Protein AF-A0A229VUY4-F1 (afdb_monomer_lite)

Secondary structure (DSSP, 8-state):
-----------EEEETTEEEEHHHH-GGGTTGGGS-HHHHHHHHHHHHHHHHHHHHHHHH--

Sequence (62 aa):
MASAMHDTGTVTAETADGPVDISSEFPRLAGLDGHSFDEQIAAYRSVLDQLKAELDGLRVES

Organism: NCBI:txid1984871

pLDDT: mean 78.91, std 16.79, range [38.91, 95.25]

Radius of gyration: 15.39 Å; chains: 1; bounding box: 46×17×40 Å

Foldseek 3Di:
DDPPPPPPDQDWDQDPVGIDRVCVVQVLLPPCPPDDPVVNVVSVVVVVVVVVVVVVVVVVVD

Structure (mmCIF, N/CA/C/O backbone):
data_AF-A0A229VUY4-F1
#
_entry.id   AF-A0A229VUY4-F1
#
loop_
_atom_site.group_PDB
_atom_site.id
_atom_site.type_symbol
_atom_site.label_atom_id
_atom_site.label_alt_id
_atom_site.label_comp_id
_atom_site.label_asym_id
_atom_site.label_entity_id
_atom_site.label_seq_id
_atom_site.pdbx_PDB_ins_code
_atom_site.Cartn_x
_atom_site.Cartn_y
_atom_site.Cartn_z
_atom_site.occupancy
_atom_site.B_iso_or_equiv
_atom_site.auth_seq_id
_atom_site.auth_comp_id
_atom_site.auth_asym_id
_atom_site.auth_atom_id
_atom_site.pdbx_PDB_model_num
ATOM 1 N N . MET A 1 1 ? 34.253 8.792 -17.058 1.00 39.53 1 MET A N 1
ATOM 2 C CA . MET A 1 1 ? 32.811 8.564 -17.274 1.00 39.53 1 MET A CA 1
ATOM 3 C C . MET A 1 1 ? 32.269 7.981 -15.985 1.00 39.53 1 MET A C 1
ATOM 5 O O . MET A 1 1 ? 32.583 6.840 -15.683 1.00 39.53 1 MET A O 1
ATOM 9 N N . ALA A 1 2 ? 31.610 8.795 -15.161 1.00 39.81 2 ALA A N 1
ATOM 10 C CA . ALA A 1 2 ? 30.985 8.314 -13.936 1.00 39.81 2 ALA A CA 1
ATOM 11 C C . ALA A 1 2 ? 29.638 7.702 -14.327 1.00 39.81 2 ALA A C 1
ATOM 13 O O . ALA A 1 2 ? 28.719 8.431 -14.694 1.00 39.81 2 ALA A O 1
ATOM 14 N N . SER A 1 3 ? 29.550 6.372 -14.333 1.00 42.12 3 SER A N 1
ATOM 15 C CA . SER A 1 3 ? 28.259 5.695 -14.376 1.00 42.12 3 SER A CA 1
ATOM 16 C C . SER A 1 3 ? 27.558 6.011 -13.065 1.00 42.12 3 SER A C 1
ATOM 18 O O . SER A 1 3 ? 27.997 5.553 -12.011 1.00 42.12 3 SER A O 1
ATOM 20 N N . ALA A 1 4 ? 26.503 6.821 -13.124 1.00 46.66 4 ALA A N 1
ATOM 21 C CA . ALA A 1 4 ? 25.516 6.838 -12.063 1.00 46.66 4 ALA A CA 1
ATOM 22 C C . ALA A 1 4 ? 25.001 5.400 -11.957 1.00 46.66 4 ALA A C 1
ATOM 24 O O . ALA A 1 4 ? 24.342 4.901 -12.870 1.00 46.66 4 ALA A O 1
ATOM 25 N N . MET A 1 5 ? 25.402 4.700 -10.897 1.00 46.47 5 MET A N 1
ATOM 26 C CA . MET A 1 5 ? 24.695 3.505 -10.473 1.00 46.47 5 MET A CA 1
ATOM 27 C C . MET A 1 5 ? 23.264 3.985 -10.259 1.00 46.47 5 MET A C 1
ATOM 29 O O . MET A 1 5 ? 23.026 4.827 -9.397 1.00 46.47 5 MET A O 1
ATOM 33 N N . HIS A 1 6 ? 22.353 3.566 -11.138 1.00 38.91 6 HIS A N 1
ATOM 34 C CA . HIS A 1 6 ? 20.933 3.650 -10.853 1.00 38.91 6 HIS A CA 1
ATOM 35 C C . HIS A 1 6 ? 20.759 2.883 -9.550 1.00 38.91 6 HIS A C 1
ATOM 37 O O . HIS A 1 6 ? 20.877 1.658 -9.539 1.00 38.91 6 HIS A O 1
ATOM 43 N N . ASP A 1 7 ? 20.610 3.633 -8.463 1.00 45.66 7 ASP A N 1
ATOM 44 C CA . ASP A 1 7 ? 20.176 3.107 -7.187 1.00 45.66 7 ASP A CA 1
ATOM 45 C C . ASP A 1 7 ? 18.890 2.342 -7.478 1.00 45.66 7 ASP A C 1
ATOM 47 O O . ASP A 1 7 ? 17.923 2.893 -8.012 1.00 45.66 7 ASP A O 1
ATOM 51 N N . THR A 1 8 ? 18.961 1.027 -7.330 1.00 48.88 8 THR A N 1
ATOM 52 C CA . THR A 1 8 ? 17.899 0.107 -7.709 1.00 48.88 8 THR A CA 1
ATOM 53 C C . THR A 1 8 ? 16.720 0.323 -6.773 1.00 48.88 8 THR A C 1
ATOM 55 O O . THR A 1 8 ? 16.636 -0.332 -5.746 1.00 48.88 8 THR A O 1
ATOM 58 N N . GLY A 1 9 ? 15.852 1.271 -7.130 1.00 53.59 9 GLY A N 1
ATOM 59 C CA . GLY A 1 9 ? 14.406 1.250 -6.892 1.00 53.59 9 GLY A CA 1
ATOM 60 C C . GLY A 1 9 ? 13.927 1.137 -5.448 1.00 53.59 9 GLY A C 1
ATOM 61 O O . GLY A 1 9 ? 12.789 0.740 -5.228 1.00 53.59 9 GLY A O 1
ATOM 62 N N . THR A 1 10 ? 14.754 1.443 -4.450 1.00 59.25 10 THR A N 1
ATOM 63 C CA . THR A 1 10 ? 14.292 1.406 -3.059 1.00 59.25 10 THR A CA 1
ATOM 64 C C . THR A 1 10 ? 13.530 2.694 -2.776 1.00 59.25 10 THR A C 1
ATOM 66 O O . THR A 1 10 ? 14.126 3.769 -2.670 1.00 59.25 10 THR A O 1
ATOM 69 N N . VAL A 1 11 ? 12.202 2.612 -2.677 1.00 69.12 11 VAL A N 1
ATOM 70 C CA . VAL A 1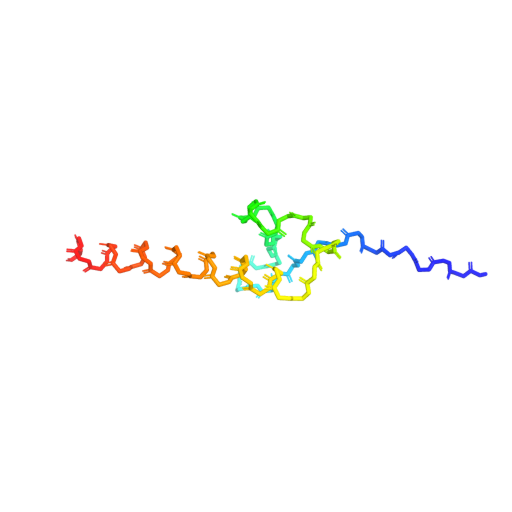 11 ? 11.398 3.768 -2.276 1.00 69.12 11 VAL A CA 1
ATOM 71 C C . VAL A 1 11 ? 11.596 3.947 -0.778 1.00 69.12 11 VAL A C 1
ATOM 73 O O . VAL A 1 11 ? 11.072 3.184 0.031 1.00 69.12 11 VAL A O 1
ATOM 76 N N . THR A 1 12 ? 12.398 4.938 -0.408 1.00 74.62 12 THR A N 1
ATOM 77 C CA . THR A 1 12 ? 12.668 5.278 0.989 1.00 74.62 12 THR A CA 1
ATOM 78 C C . THR A 1 12 ? 11.835 6.486 1.407 1.00 74.62 12 THR A C 1
ATOM 80 O O . THR A 1 12 ? 11.701 7.457 0.660 1.00 74.62 12 THR A O 1
ATOM 83 N N . ALA A 1 13 ? 11.241 6.421 2.598 1.00 77.38 13 ALA A N 1
ATOM 84 C CA . ALA A 1 13 ? 10.587 7.558 3.241 1.00 77.38 13 ALA A CA 1
ATOM 85 C C . ALA A 1 13 ? 11.453 8.051 4.399 1.00 77.38 13 ALA A C 1
ATOM 87 O O . ALA A 1 13 ? 11.908 7.256 5.220 1.00 77.38 13 ALA A O 1
ATOM 88 N N . GLU A 1 14 ? 11.636 9.366 4.507 1.00 79.75 14 GLU A N 1
ATOM 89 C CA . GLU A 1 14 ? 12.175 9.953 5.731 1.00 79.75 14 GLU A CA 1
ATOM 90 C C . GLU A 1 14 ? 11.074 10.036 6.789 1.00 79.75 14 GLU A C 1
ATOM 92 O O . GLU A 1 14 ? 10.017 10.631 6.567 1.00 79.75 14 GLU A O 1
ATOM 97 N N . THR A 1 15 ? 11.327 9.432 7.947 1.00 74.88 15 THR A N 1
ATOM 98 C CA . THR A 1 15 ? 10.439 9.484 9.112 1.00 74.88 15 THR A CA 1
ATOM 99 C C . THR A 1 15 ? 11.149 10.144 10.294 1.00 74.88 15 THR A C 1
ATOM 101 O O . THR A 1 15 ? 12.354 10.396 10.249 1.00 74.88 15 THR A O 1
ATOM 104 N N . ALA A 1 16 ? 10.412 10.421 11.375 1.00 75.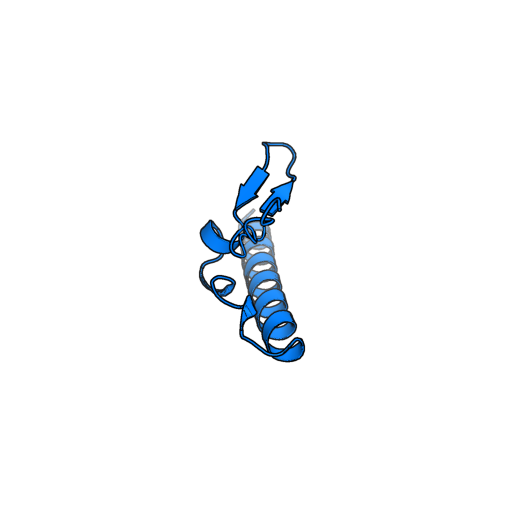00 16 ALA A N 1
ATOM 105 C CA . ALA A 1 16 ? 10.985 10.986 12.600 1.00 75.00 16 ALA A CA 1
ATOM 106 C C . ALA A 1 16 ? 12.057 10.079 13.240 1.00 75.00 16 ALA A C 1
ATOM 108 O O . ALA A 1 16 ? 12.951 10.584 13.916 1.00 75.00 16 ALA A O 1
ATOM 109 N N . ASP A 1 17 ? 11.987 8.770 12.982 1.00 75.75 17 ASP A N 1
ATOM 110 C CA . ASP A 1 17 ? 12.889 7.752 13.527 1.00 75.75 17 ASP A CA 1
ATOM 111 C C . ASP A 1 17 ? 14.013 7.359 12.548 1.00 75.75 17 ASP A C 1
ATOM 113 O O . ASP A 1 17 ? 14.848 6.507 12.858 1.00 75.75 17 ASP A O 1
ATOM 117 N N . GLY A 1 18 ? 14.069 8.008 11.379 1.00 81.81 18 GLY A N 1
ATOM 118 C CA . GLY A 1 18 ? 15.076 7.784 10.344 1.00 81.81 18 GLY A CA 1
ATOM 119 C C . GLY A 1 18 ? 14.495 7.331 9.000 1.00 81.81 18 GLY A C 1
ATOM 120 O O . GLY A 1 18 ? 13.272 7.308 8.812 1.00 81.81 18 GLY A O 1
ATOM 121 N N . PRO A 1 19 ? 15.366 7.011 8.028 1.00 83.19 19 PRO A N 1
ATOM 122 C CA . PRO A 1 19 ? 14.943 6.511 6.729 1.00 83.19 19 PRO A CA 1
ATOM 123 C C . PRO A 1 19 ? 14.361 5.102 6.865 1.00 83.19 19 PRO A C 1
ATOM 125 O O . PRO A 1 19 ? 14.980 4.215 7.454 1.00 83.19 19 PRO A O 1
ATOM 128 N N . VAL A 1 20 ? 13.180 4.902 6.289 1.00 83.12 20 VAL A N 1
ATOM 129 C CA . VAL A 1 20 ? 12.487 3.614 6.240 1.00 83.12 20 VAL A CA 1
ATOM 130 C C . VAL A 1 20 ? 12.403 3.151 4.793 1.00 83.12 20 VAL A C 1
ATOM 132 O O . VAL A 1 20 ? 12.028 3.921 3.907 1.00 83.12 20 VAL A O 1
ATOM 135 N N . ASP A 1 21 ? 12.738 1.885 4.560 1.00 84.81 21 ASP A N 1
ATOM 136 C CA . ASP A 1 21 ? 12.522 1.216 3.279 1.00 84.81 21 ASP A CA 1
ATOM 137 C C . ASP A 1 21 ? 11.047 0.806 3.159 1.00 84.81 21 ASP A C 1
ATOM 139 O O . ASP A 1 21 ? 10.599 -0.171 3.762 1.00 84.81 21 ASP A O 1
ATOM 143 N N . ILE A 1 22 ? 10.281 1.562 2.368 1.00 82.25 22 ILE A N 1
ATOM 144 C CA . ILE A 1 22 ? 8.839 1.348 2.188 1.00 82.25 22 ILE A CA 1
ATOM 145 C C . ILE A 1 22 ? 8.576 -0.014 1.537 1.00 82.25 22 ILE A C 1
ATOM 147 O O . ILE A 1 22 ? 7.593 -0.674 1.860 1.00 82.25 22 ILE A O 1
ATOM 151 N N . SER A 1 23 ? 9.454 -0.458 0.642 1.00 84.06 23 SER A N 1
ATOM 152 C CA . SER A 1 23 ? 9.368 -1.759 -0.029 1.00 84.06 23 SER A CA 1
ATOM 153 C C . SER A 1 23 ? 9.555 -2.932 0.940 1.00 84.06 23 SER A C 1
ATOM 155 O O . SER A 1 23 ? 8.956 -3.989 0.734 1.00 84.06 23 SER A O 1
ATOM 157 N N . SER A 1 24 ? 10.351 -2.744 1.997 1.00 85.06 24 SER A N 1
ATOM 158 C CA . SER A 1 24 ? 10.521 -3.724 3.077 1.00 85.06 24 SER A CA 1
ATOM 159 C C . SER A 1 24 ? 9.295 -3.773 3.994 1.00 85.06 24 SER A C 1
ATOM 161 O O . SER A 1 24 ? 8.799 -4.856 4.301 1.00 85.06 24 SER A O 1
ATOM 163 N N . GLU A 1 25 ? 8.773 -2.611 4.394 1.00 86.25 25 GLU A N 1
ATOM 164 C CA . GLU A 1 25 ? 7.599 -2.524 5.278 1.00 86.25 25 GLU A CA 1
ATOM 165 C C . GLU A 1 25 ? 6.302 -2.950 4.577 1.00 86.25 25 GLU A C 1
ATOM 167 O O . GLU A 1 25 ? 5.418 -3.569 5.173 1.00 86.25 25 GLU A O 1
ATOM 172 N N . PHE A 1 26 ? 6.198 -2.669 3.278 1.00 89.31 26 PHE A N 1
ATOM 173 C CA . PHE A 1 26 ? 5.045 -3.000 2.453 1.00 89.31 26 PHE A CA 1
ATOM 174 C C . PHE A 1 26 ? 5.479 -3.839 1.248 1.00 89.31 26 PHE A C 1
ATOM 176 O O . PHE A 1 26 ? 5.599 -3.314 0.139 1.00 89.31 26 PHE A O 1
ATOM 183 N N . PRO A 1 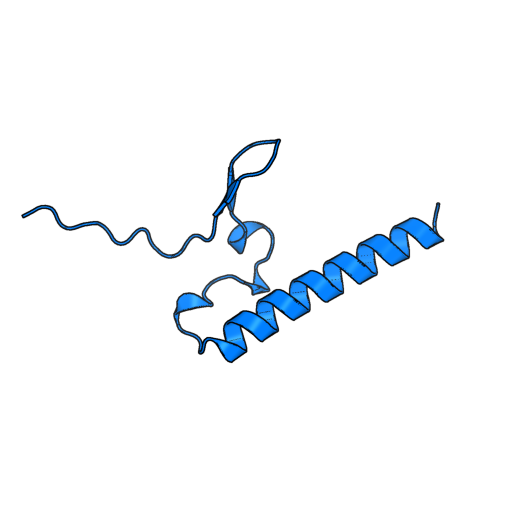27 ? 5.610 -5.172 1.404 1.00 86.88 27 PRO A N 1
ATOM 184 C CA . PRO A 1 27 ? 6.039 -6.068 0.326 1.00 86.88 27 PRO A CA 1
ATOM 185 C C . PRO A 1 27 ? 5.181 -5.992 -0.944 1.00 86.88 27 PRO A C 1
ATOM 187 O O . PRO A 1 27 ? 5.640 -6.334 -2.027 1.00 86.88 27 PRO A O 1
ATOM 190 N N . ARG A 1 28 ? 3.928 -5.528 -0.833 1.00 84.81 28 ARG A N 1
ATOM 191 C CA . ARG A 1 28 ? 3.030 -5.287 -1.979 1.00 84.81 28 ARG A CA 1
ATOM 192 C C . ARG A 1 28 ? 3.476 -4.137 -2.882 1.00 84.81 28 ARG A C 1
ATOM 194 O O . ARG A 1 28 ? 3.004 -4.055 -4.010 1.00 84.81 28 ARG A O 1
ATOM 201 N N . LEU A 1 29 ? 4.331 -3.249 -2.381 1.00 88.44 29 LEU A N 1
ATOM 202 C CA . LEU A 1 29 ? 4.904 -2.140 -3.137 1.00 88.44 29 LEU A CA 1
ATOM 203 C C . LEU A 1 29 ? 6.261 -2.495 -3.760 1.00 88.44 29 LEU A C 1
ATOM 205 O O . LEU A 1 29 ? 6.772 -1.740 -4.585 1.00 88.44 29 LEU A O 1
ATOM 209 N N . ALA A 1 30 ? 6.835 -3.647 -3.403 1.00 87.75 30 ALA A N 1
ATOM 210 C CA . ALA A 1 30 ? 8.110 -4.089 -3.942 1.00 87.75 30 ALA A CA 1
ATOM 211 C C . ALA A 1 30 ? 7.997 -4.429 -5.438 1.00 87.75 30 ALA A C 1
ATOM 213 O O . ALA A 1 30 ? 7.076 -5.122 -5.869 1.00 87.75 30 ALA A O 1
ATOM 214 N N . GLY A 1 31 ? 8.967 -3.966 -6.232 1.00 84.44 31 GLY A N 1
ATOM 215 C CA . GLY A 1 31 ? 9.058 -4.292 -7.660 1.00 84.44 31 GLY A CA 1
ATOM 216 C C . GLY A 1 31 ? 8.030 -3.590 -8.552 1.00 84.44 31 GLY A C 1
ATOM 217 O O . GLY A 1 31 ? 7.853 -3.988 -9.703 1.00 84.44 31 GLY A O 1
ATOM 218 N N . LEU A 1 32 ? 7.373 -2.537 -8.057 1.00 85.81 32 LEU A N 1
ATOM 219 C CA . LEU A 1 32 ? 6.387 -1.767 -8.819 1.00 85.81 32 LEU A CA 1
ATOM 220 C C . LEU A 1 32 ? 6.986 -0.898 -9.939 1.00 85.81 32 LEU A C 1
ATOM 222 O O . LEU A 1 32 ? 6.251 -0.445 -10.813 1.00 85.81 32 LEU A O 1
ATOM 226 N N . ASP A 1 33 ? 8.306 -0.715 -9.974 1.00 80.81 33 ASP A N 1
ATOM 227 C CA . ASP A 1 33 ? 9.000 0.151 -10.941 1.00 80.81 33 ASP A CA 1
ATOM 228 C C . ASP A 1 33 ? 8.804 -0.270 -12.410 1.00 80.81 33 ASP A C 1
ATOM 230 O O . ASP A 1 33 ? 8.935 0.549 -13.319 1.00 80.81 33 ASP A O 1
ATOM 234 N N . GLY A 1 34 ? 8.484 -1.546 -12.653 1.00 83.88 34 GLY A N 1
ATOM 235 C CA . GLY A 1 34 ? 8.184 -2.083 -13.986 1.00 83.88 34 GLY A CA 1
ATOM 236 C C . GLY A 1 34 ? 6.714 -1.973 -14.405 1.00 83.88 34 GLY A C 1
ATOM 237 O O . GLY A 1 34 ? 6.380 -2.322 -15.538 1.00 83.88 34 GLY A O 1
ATOM 238 N N . HIS A 1 35 ? 5.840 -1.519 -13.506 1.00 87.69 35 HIS A N 1
ATOM 239 C CA . HIS A 1 35 ? 4.401 -1.426 -13.728 1.00 87.69 35 HIS A CA 1
ATOM 240 C C . HIS A 1 35 ? 3.988 -0.055 -14.264 1.00 87.69 35 HIS A C 1
ATOM 242 O O . HIS A 1 35 ? 4.691 0.946 -14.108 1.00 87.69 35 HIS A O 1
ATOM 248 N N . SER A 1 36 ? 2.810 -0.003 -14.885 1.00 92.88 36 SER A N 1
ATOM 249 C CA . SER A 1 36 ? 2.212 1.259 -15.320 1.00 92.88 36 SER A CA 1
ATOM 250 C C . SER A 1 36 ? 1.927 2.178 -14.129 1.00 92.88 3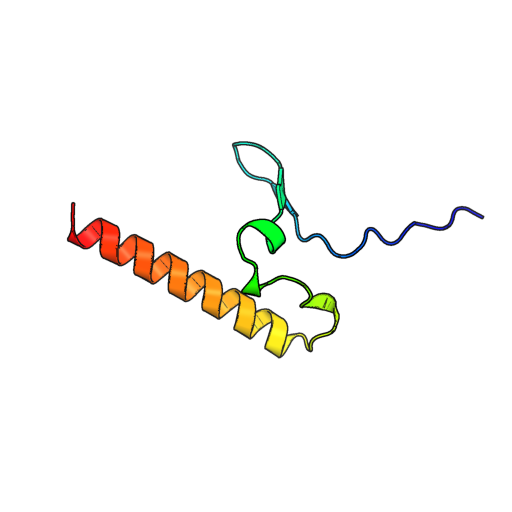6 SER A C 1
ATOM 252 O O . SER A 1 36 ? 1.683 1.723 -13.013 1.00 92.88 36 SER A O 1
ATOM 254 N N . PHE A 1 37 ? 1.912 3.491 -14.364 1.00 90.19 37 PHE A N 1
ATOM 255 C CA . PHE A 1 37 ? 1.654 4.470 -13.304 1.00 90.19 37 PHE A CA 1
ATOM 256 C C . PHE A 1 37 ? 0.310 4.236 -12.590 1.00 90.19 37 PHE A C 1
ATOM 258 O O . PHE A 1 37 ? 0.221 4.381 -11.373 1.00 90.19 37 PHE A O 1
ATOM 265 N N . ASP A 1 38 ? -0.715 3.797 -13.325 1.00 93.62 38 ASP A N 1
ATOM 266 C CA . ASP A 1 38 ? -2.024 3.466 -12.757 1.00 93.62 38 ASP A CA 1
ATOM 267 C C . ASP A 1 38 ? -1.963 2.245 -11.826 1.00 93.62 38 ASP A C 1
ATOM 269 O O . ASP A 1 38 ? -2.574 2.253 -10.757 1.00 93.62 38 ASP A O 1
ATOM 273 N N . GLU A 1 39 ? -1.196 1.213 -12.189 1.00 91.56 39 GLU A N 1
ATOM 274 C CA . GLU A 1 39 ? -0.968 0.036 -11.339 1.00 91.56 39 GLU A CA 1
ATOM 275 C C . GLU A 1 39 ? -0.183 0.399 -10.078 1.00 91.56 39 GLU A C 1
ATOM 277 O O . GLU A 1 39 ? -0.537 -0.051 -8.986 1.00 91.56 39 GLU A O 1
ATOM 282 N N . GLN A 1 40 ? 0.828 1.264 -10.208 1.00 90.56 40 GLN A N 1
ATOM 283 C CA . GLN A 1 40 ? 1.563 1.781 -9.057 1.00 90.56 40 GLN A CA 1
ATOM 284 C C . GLN A 1 40 ? 0.603 2.515 -8.109 1.00 90.56 40 GLN A C 1
ATOM 286 O O . GLN A 1 40 ? 0.519 2.174 -6.930 1.00 90.56 40 GLN A O 1
ATOM 291 N N . ILE A 1 41 ? -0.202 3.456 -8.620 1.00 91.56 41 ILE A N 1
ATOM 292 C CA . ILE A 1 41 ? -1.200 4.186 -7.821 1.00 91.56 41 ILE A CA 1
ATOM 293 C C . ILE A 1 41 ? -2.188 3.231 -7.145 1.00 91.56 41 ILE A C 1
ATOM 295 O O . ILE A 1 41 ? -2.519 3.427 -5.973 1.00 91.56 41 ILE A O 1
ATOM 299 N N . ALA A 1 42 ? -2.683 2.221 -7.860 1.00 93.12 42 ALA A N 1
ATOM 300 C CA . ALA A 1 42 ? -3.627 1.257 -7.308 1.00 93.12 42 ALA A CA 1
ATOM 301 C C . ALA A 1 42 ? -3.018 0.475 -6.133 1.00 93.12 42 ALA A C 1
ATOM 303 O O . ALA A 1 42 ? -3.671 0.315 -5.099 1.00 93.12 42 ALA A O 1
ATOM 304 N N . ALA A 1 43 ? -1.757 0.055 -6.255 1.00 91.19 43 ALA A N 1
ATOM 305 C CA . ALA A 1 43 ? -1.042 -0.634 -5.189 1.00 91.19 43 ALA A CA 1
ATOM 306 C C . ALA A 1 43 ? -0.826 0.271 -3.962 1.00 91.19 43 ALA A C 1
ATOM 308 O O . ALA A 1 43 ? -1.149 -0.134 -2.843 1.00 91.19 43 ALA A O 1
ATOM 309 N N . TYR A 1 44 ? -0.389 1.521 -4.162 1.00 91.62 44 TYR A N 1
ATOM 310 C CA . TYR A 1 44 ? -0.257 2.501 -3.074 1.00 91.62 44 TYR A CA 1
ATOM 311 C C . TYR A 1 44 ? -1.595 2.772 -2.372 1.00 91.62 44 TYR A C 1
ATOM 313 O O . TYR A 1 44 ? -1.656 2.781 -1.143 1.00 91.62 44 TYR A O 1
ATOM 321 N N . ARG A 1 45 ? -2.690 2.940 -3.126 1.00 94.94 45 ARG A N 1
ATOM 322 C CA . ARG A 1 45 ? -4.035 3.122 -2.552 1.00 94.94 45 ARG A CA 1
ATOM 323 C C . ARG A 1 45 ? -4.467 1.924 -1.717 1.00 94.94 45 ARG A C 1
ATOM 325 O O . ARG A 1 45 ? -4.958 2.116 -0.613 1.00 94.94 45 ARG A O 1
ATOM 332 N N . SER A 1 46 ? -4.223 0.706 -2.199 1.00 93.88 46 SER A N 1
ATOM 333 C CA . SER A 1 46 ? -4.558 -0.508 -1.452 1.00 93.88 46 SER A CA 1
ATOM 334 C C . SER A 1 46 ? -3.825 -0.595 -0.111 1.00 93.88 46 SER A C 1
ATOM 336 O O . SER A 1 46 ? -4.416 -1.064 0.861 1.00 93.88 46 SER A O 1
ATOM 338 N N . VAL A 1 47 ? -2.562 -0.165 -0.047 1.00 92.94 47 VAL A N 1
ATOM 339 C CA . VAL A 1 47 ? -1.803 -0.122 1.212 1.00 92.94 47 VAL A CA 1
ATOM 340 C C . VAL A 1 47 ? -2.384 0.924 2.164 1.00 92.94 47 VAL A C 1
ATOM 342 O O . VAL A 1 47 ? -2.591 0.631 3.340 1.00 92.94 47 VAL A O 1
ATOM 345 N N . LEU A 1 48 ? -2.717 2.116 1.663 1.00 93.69 48 LEU A N 1
ATOM 346 C CA . LEU A 1 48 ? -3.342 3.165 2.473 1.00 93.69 48 LEU A CA 1
ATOM 347 C C . LEU A 1 48 ? -4.717 2.751 3.015 1.00 93.69 48 LEU A C 1
ATOM 349 O O . LEU A 1 48 ? -5.019 3.022 4.176 1.00 93.69 48 LEU A O 1
ATOM 353 N N . ASP A 1 49 ? -5.530 2.069 2.208 1.00 95.25 49 ASP A N 1
ATOM 354 C CA . ASP A 1 49 ? -6.839 1.566 2.633 1.00 95.25 49 ASP A CA 1
ATOM 355 C C . ASP A 1 49 ? -6.706 0.508 3.738 1.00 95.25 49 ASP A C 1
ATOM 357 O O . ASP A 1 49 ? -7.479 0.521 4.698 1.00 95.25 49 ASP A O 1
ATOM 361 N N . GLN A 1 50 ? -5.698 -0.368 3.649 1.00 93.06 50 GLN A N 1
ATOM 362 C CA . GLN A 1 50 ? -5.397 -1.341 4.700 1.00 93.06 50 GLN A CA 1
ATOM 363 C C . GLN A 1 50 ? -4.983 -0.648 6.005 1.00 93.06 50 GLN A C 1
ATOM 365 O O . GLN A 1 50 ? -5.572 -0.922 7.048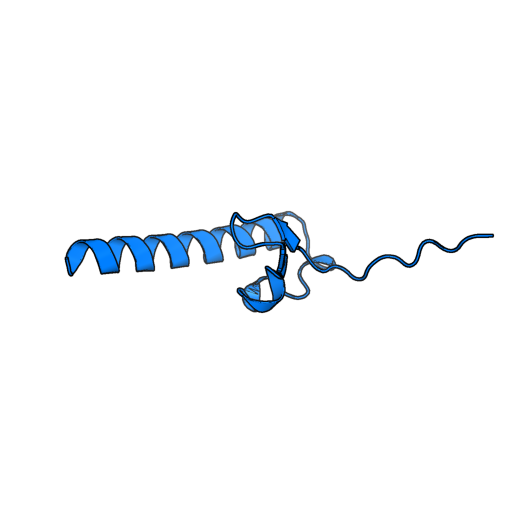 1.00 93.06 50 GLN A O 1
ATOM 370 N N . LEU A 1 51 ? -4.024 0.282 5.948 1.00 92.50 51 LEU A N 1
ATOM 371 C CA . LEU A 1 51 ? -3.565 1.026 7.128 1.00 92.50 51 LEU A CA 1
ATOM 372 C C . LEU A 1 51 ? -4.704 1.803 7.792 1.00 92.50 51 LEU A C 1
ATOM 374 O O . LEU A 1 51 ? -4.805 1.857 9.016 1.00 92.50 51 LEU A O 1
ATOM 378 N N . LYS A 1 52 ? -5.594 2.387 6.985 1.00 94.19 52 LYS A N 1
ATOM 379 C CA . LYS A 1 52 ? -6.782 3.068 7.490 1.00 94.19 52 LYS A CA 1
ATOM 380 C C . LYS A 1 52 ? -7.720 2.101 8.211 1.00 94.19 52 LYS A C 1
ATOM 382 O O . LYS A 1 52 ? -8.185 2.428 9.297 1.00 94.19 52 LYS A O 1
ATOM 387 N N . ALA A 1 53 ? -7.984 0.928 7.636 1.00 93.38 53 ALA A N 1
ATOM 388 C CA . ALA A 1 53 ? -8.838 -0.078 8.263 1.00 93.38 53 ALA A CA 1
ATOM 389 C C . ALA A 1 53 ? -8.252 -0.593 9.589 1.00 93.38 53 ALA A C 1
ATOM 391 O O . ALA A 1 53 ? -8.993 -0.766 10.554 1.00 93.38 53 ALA A O 1
ATOM 392 N N . GLU A 1 54 ? -6.934 -0.793 9.657 1.00 92.38 54 GLU A N 1
ATOM 393 C CA . GLU A 1 54 ? -6.231 -1.175 10.889 1.00 92.38 54 GLU A CA 1
ATOM 394 C C . GLU A 1 54 ? -6.332 -0.078 11.961 1.00 92.38 54 GLU A C 1
ATOM 396 O O . GLU A 1 54 ? -6.657 -0.366 13.113 1.00 92.38 54 GLU A O 1
ATOM 401 N N . LEU A 1 55 ? -6.140 1.190 11.578 1.00 92.62 55 LEU A N 1
ATOM 402 C CA . LEU A 1 55 ? -6.283 2.336 12.479 1.00 92.62 55 LEU A CA 1
ATOM 403 C C . LEU A 1 55 ? -7.721 2.497 12.996 1.00 92.62 55 LEU A C 1
ATOM 405 O O . LEU A 1 55 ? -7.931 2.746 14.185 1.00 92.62 55 LEU A O 1
ATOM 409 N N . ASP A 1 56 ? -8.708 2.357 12.110 1.00 92.88 56 ASP A N 1
ATOM 410 C CA . ASP A 1 56 ? -10.124 2.425 12.468 1.00 92.88 56 ASP A CA 1
ATOM 411 C C . ASP A 1 56 ? -10.506 1.265 13.402 1.00 92.88 56 ASP A C 1
ATOM 413 O O . ASP A 1 56 ? -11.228 1.481 14.375 1.00 92.88 56 ASP A O 1
ATOM 417 N N . GLY A 1 57 ? -9.975 0.059 13.168 1.00 87.94 57 GLY A N 1
ATOM 418 C CA . GLY A 1 57 ? -10.142 -1.093 14.058 1.00 87.94 57 GLY A CA 1
ATOM 419 C C . GLY A 1 57 ? -9.589 -0.833 15.461 1.00 87.94 57 GLY A C 1
ATOM 420 O O . GLY A 1 57 ? -10.300 -1.015 16.448 1.00 87.94 57 GLY A O 1
ATOM 421 N N . LEU A 1 58 ? -8.371 -0.294 15.552 1.00 84.06 58 LEU A N 1
ATOM 422 C CA . LEU A 1 58 ? -7.728 0.035 16.828 1.00 84.06 58 LEU A CA 1
ATOM 423 C C . LEU A 1 58 ? -8.515 1.084 17.636 1.00 84.06 58 LEU A C 1
ATOM 425 O O . LEU A 1 58 ? -8.557 1.045 18.867 1.00 84.06 58 LEU A O 1
ATOM 429 N N . ARG A 1 59 ? -9.162 2.024 16.938 1.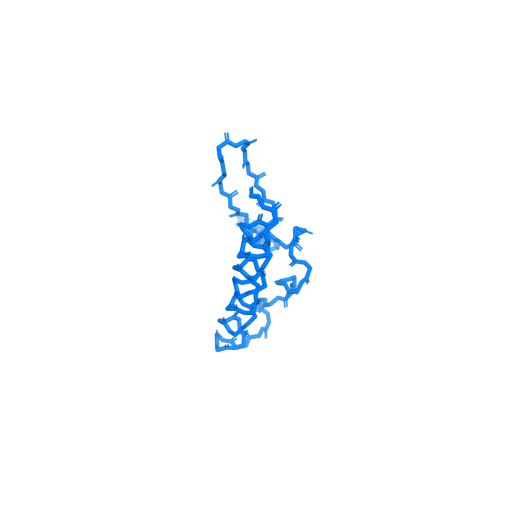00 74.25 59 ARG A N 1
ATOM 430 C CA . ARG A 1 59 ? -10.001 3.068 17.540 1.00 74.25 59 ARG A CA 1
ATOM 431 C C . ARG A 1 59 ? -11.337 2.540 18.066 1.00 74.25 59 ARG A C 1
ATOM 433 O O . ARG A 1 59 ? -11.913 3.166 18.947 1.00 74.25 59 ARG A O 1
ATOM 440 N N . VAL A 1 60 ? -11.847 1.439 17.518 1.00 68.50 60 VAL A N 1
ATOM 441 C CA . VAL A 1 60 ? -13.082 0.790 17.992 1.00 68.50 60 VAL A CA 1
ATOM 442 C C . VAL A 1 60 ? -12.823 -0.062 19.241 1.00 68.50 60 VAL A C 1
ATOM 444 O O . VAL A 1 60 ? -13.738 -0.269 20.035 1.00 68.50 60 VAL A O 1
ATOM 447 N N . GLU A 1 61 ? -11.587 -0.525 19.434 1.00 59.50 61 GLU A N 1
ATOM 448 C CA . GLU A 1 61 ? -11.165 -1.348 20.577 1.00 59.50 61 GLU A CA 1
ATOM 449 C C . GLU A 1 61 ? -10.604 -0.543 21.772 1.00 59.50 61 GLU A C 1
ATOM 451 O O . GLU A 1 61 ? -10.350 -1.132 22.825 1.00 59.50 61 GLU A O 1
ATOM 456 N N . SER A 1 62 ? -10.429 0.781 21.632 1.00 52.34 62 SER A N 1
ATOM 457 C CA . SER A 1 62 ? -9.989 1.713 22.696 1.00 52.34 62 SER A CA 1
ATOM 458 C C . SER A 1 62 ? -11.154 2.450 23.354 1.00 52.34 62 SER A C 1
ATOM 460 O O . SER A 1 62 ? -11.089 2.661 24.586 1.00 52.34 62 SER A O 1
#